Protein AF-A0A352PQF2-F1 (afdb_monomer_lite)

Sequence (39 aa):
MYTQFY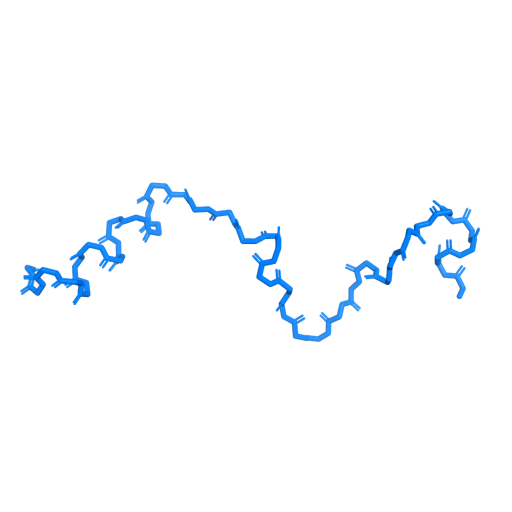QLRKPPFHVTPDPSFFFLSDSHKEALASIIYGI

Structure (mmCIF, N/CA/C/O backbone):
data_AF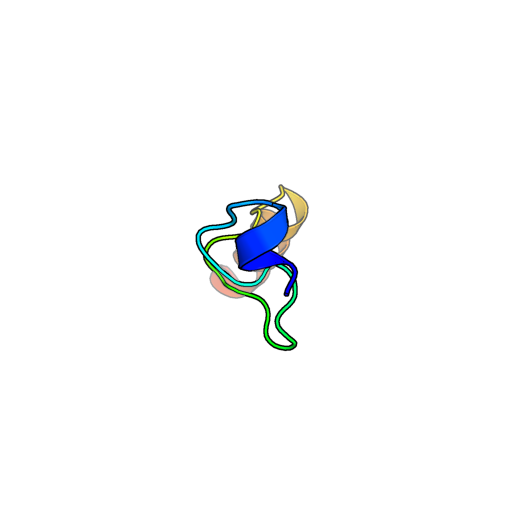-A0A352PQF2-F1
#
_entry.id   AF-A0A352PQF2-F1
#
loop_
_atom_site.group_PDB
_atom_site.id
_atom_site.type_symbol
_atom_site.label_atom_id
_atom_site.label_alt_id
_atom_site.label_comp_id
_atom_site.label_asym_id
_atom_site.label_entity_id
_atom_site.label_seq_id
_atom_site.pdbx_PDB_ins_code
_atom_site.Cartn_x
_atom_site.Cartn_y
_atom_site.Cartn_z
_atom_site.occupancy
_atom_site.B_iso_or_equiv
_atom_site.auth_seq_id
_atom_site.auth_comp_id
_atom_site.auth_asym_id
_atom_site.auth_atom_id
_atom_site.pdbx_PDB_model_num
ATOM 1 N N . MET A 1 1 ? -15.750 -2.635 16.934 1.00 74.25 1 MET A N 1
ATOM 2 C CA . MET A 1 1 ? -15.443 -1.445 17.760 1.00 74.25 1 MET A CA 1
ATOM 3 C C . MET A 1 1 ? -15.089 -0.228 16.902 1.00 74.25 1 MET A C 1
ATOM 5 O O . MET A 1 1 ? -15.887 0.694 16.855 1.00 74.25 1 MET A O 1
ATOM 9 N N . TYR A 1 2 ? -13.976 -0.226 16.154 1.00 83.31 2 TYR A N 1
ATOM 10 C CA . TYR A 1 2 ? -13.580 0.939 15.337 1.00 83.31 2 TYR A CA 1
ATOM 11 C C . TYR A 1 2 ? -14.506 1.245 14.156 1.00 83.31 2 TYR A C 1
ATOM 13 O O . TYR A 1 2 ? -14.757 2.408 13.858 1.00 83.31 2 TYR A O 1
ATOM 21 N N . THR A 1 3 ? -15.047 0.217 13.501 1.00 87.88 3 THR A N 1
ATOM 22 C CA . THR A 1 3 ? -15.938 0.389 12.344 1.00 87.88 3 THR A CA 1
ATOM 23 C C . THR A 1 3 ? -17.224 1.132 12.694 1.00 87.88 3 THR A C 1
ATOM 25 O O . THR A 1 3 ? -17.654 1.984 11.931 1.00 87.88 3 THR A O 1
ATOM 28 N N . GLN A 1 4 ? -17.804 0.870 13.867 1.00 88.75 4 GLN A N 1
ATOM 29 C CA . GLN A 1 4 ? -19.014 1.554 14.333 1.00 88.75 4 GLN A CA 1
ATOM 30 C C . GLN A 1 4 ? -18.723 2.979 14.819 1.00 88.75 4 GLN A C 1
ATOM 32 O O . GLN A 1 4 ? -19.472 3.889 14.485 1.00 88.75 4 GLN A O 1
ATOM 37 N N . PHE A 1 5 ? -17.629 3.184 15.562 1.00 92.88 5 PHE A N 1
ATOM 38 C CA . PHE A 1 5 ? -17.260 4.503 16.090 1.00 92.88 5 PHE A CA 1
ATOM 39 C C . PHE A 1 5 ? -16.895 5.502 14.979 1.00 92.88 5 PHE A C 1
ATOM 41 O O . PHE A 1 5 ? -17.321 6.650 15.020 1.00 92.88 5 PHE A O 1
ATOM 48 N N . TYR A 1 6 ? -16.157 5.052 13.959 1.00 92.06 6 TYR A N 1
ATOM 49 C CA . TYR A 1 6 ? -15.709 5.882 12.833 1.00 92.06 6 TYR A CA 1
ATOM 50 C C . TYR A 1 6 ? -16.551 5.713 11.559 1.00 92.06 6 TYR A C 1
ATOM 52 O O . TYR A 1 6 ? -16.173 6.223 10.508 1.00 92.06 6 TYR A O 1
ATOM 60 N N . GLN A 1 7 ? -17.660 4.969 11.624 1.00 92.50 7 GLN A N 1
ATOM 61 C CA . GLN A 1 7 ? -18.531 4.672 10.474 1.00 92.50 7 GLN A CA 1
ATOM 62 C C . GLN A 1 7 ? -17.774 4.099 9.255 1.00 92.50 7 GLN A C 1
ATOM 64 O O . GLN A 1 7 ? -18.109 4.356 8.097 1.00 92.50 7 GLN A O 1
ATOM 69 N N . LEU A 1 8 ? -16.732 3.304 9.506 1.00 89.06 8 LEU A N 1
ATOM 70 C CA . LEU A 1 8 ? -15.942 2.682 8.447 1.00 89.06 8 LEU A CA 1
ATOM 71 C C . LEU A 1 8 ? -16.718 1.519 7.833 1.00 89.06 8 LEU A C 1
ATOM 73 O O . LEU A 1 8 ? -17.231 0.652 8.540 1.00 89.06 8 LEU A O 1
ATOM 77 N N . ARG A 1 9 ? -16.721 1.453 6.500 1.00 88.44 9 ARG A N 1
ATOM 78 C CA . ARG A 1 9 ? -17.363 0.367 5.739 1.00 88.44 9 ARG A CA 1
ATOM 79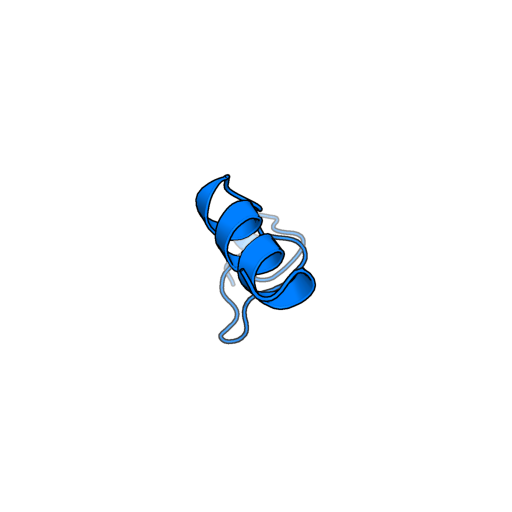 C C . ARG A 1 9 ? -16.678 -0.989 5.922 1.00 88.44 9 ARG A C 1
ATOM 81 O O . ARG A 1 9 ? -17.298 -2.017 5.679 1.00 88.44 9 ARG A O 1
ATOM 88 N N . LYS A 1 10 ? -15.401 -0.995 6.312 1.00 86.19 10 LYS A N 1
ATOM 89 C CA . LYS A 1 10 ? -14.607 -2.207 6.538 1.00 86.19 10 LYS A CA 1
ATOM 90 C C . LYS A 1 10 ? -13.553 -1.993 7.630 1.00 86.19 10 LYS A C 1
ATOM 92 O O . LYS A 1 10 ? -13.204 -0.842 7.904 1.00 86.19 10 LYS A O 1
ATOM 97 N N . PRO A 1 11 ? -13.058 -3.068 8.267 1.00 85.19 11 PRO A N 1
ATOM 98 C CA . PRO A 1 11 ? -11.984 -2.965 9.248 1.00 85.19 11 PRO A CA 1
ATOM 99 C C . PRO A 1 11 ? -10.719 -2.339 8.626 1.00 85.19 11 PRO A C 1
ATOM 101 O O . PRO A 1 11 ? -10.332 -2.739 7.528 1.00 85.19 11 PRO A O 1
ATOM 104 N N . PRO A 1 12 ? -10.085 -1.356 9.291 1.00 78.19 12 PRO A N 1
ATOM 105 C CA . PRO A 1 12 ? -8.983 -0.582 8.710 1.00 78.19 12 PRO A CA 1
ATOM 106 C 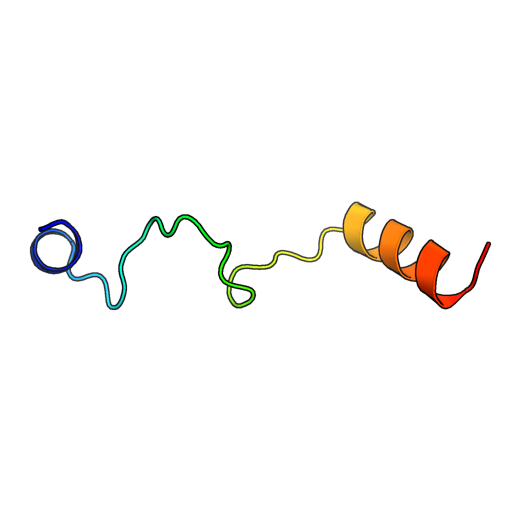C . PRO A 1 12 ? -7.624 -1.297 8.725 1.00 78.19 12 PRO A C 1
ATOM 108 O O . PRO A 1 12 ? -6.749 -0.938 7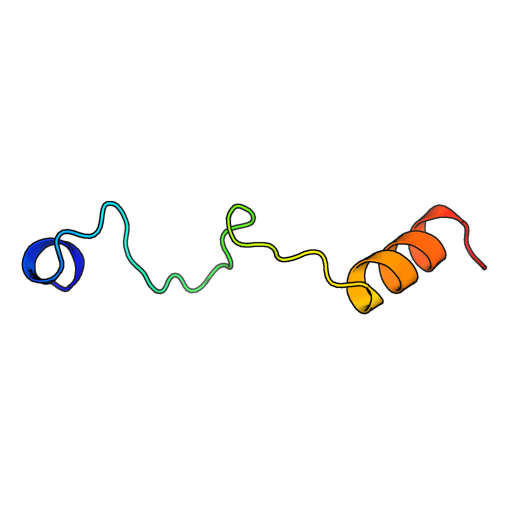.945 1.00 78.19 12 PRO A O 1
ATOM 111 N N . PHE A 1 13 ? -7.436 -2.305 9.582 1.00 77.50 13 PHE A N 1
ATOM 112 C CA . PHE A 1 13 ? -6.159 -3.001 9.750 1.00 77.50 13 PHE A CA 1
ATOM 113 C C . PHE A 1 13 ? -6.395 -4.510 9.747 1.00 77.50 13 PHE A C 1
ATOM 115 O O . PHE A 1 13 ? -6.755 -5.099 10.767 1.00 77.50 13 PHE A O 1
ATOM 122 N N . HIS A 1 14 ? -6.230 -5.131 8.583 1.00 80.50 14 HIS A N 1
ATOM 123 C CA . HIS A 1 14 ? -6.133 -6.582 8.473 1.00 80.50 14 HIS A CA 1
ATOM 124 C C . HIS A 1 14 ? -4.664 -6.999 8.418 1.00 80.50 14 HIS A C 1
ATOM 126 O O . HIS A 1 14 ? -3.811 -6.239 7.968 1.00 80.50 14 HIS A O 1
ATOM 132 N N . VAL A 1 15 ? -4.379 -8.218 8.879 1.00 85.00 15 VAL A N 1
ATOM 133 C CA . VAL A 1 15 ? -3.024 -8.792 8.842 1.00 85.00 15 VAL A CA 1
ATOM 134 C C . VAL A 1 15 ? -2.568 -9.013 7.398 1.00 85.00 15 VAL A C 1
ATOM 136 O O . VAL A 1 15 ? -1.399 -8.826 7.076 1.00 85.00 15 VAL A O 1
ATOM 139 N N . THR A 1 16 ? -3.498 -9.376 6.515 1.00 89.00 16 THR A N 1
ATOM 140 C CA . THR A 1 16 ? -3.239 -9.503 5.081 1.00 89.00 16 THR A CA 1
ATOM 141 C C . THR A 1 16 ? -3.487 -8.160 4.387 1.00 89.00 16 THR A C 1
ATOM 143 O O . THR A 1 16 ? -4.577 -7.600 4.554 1.00 89.00 16 THR A O 1
ATOM 146 N N . PRO A 1 17 ? -2.529 -7.644 3.595 1.00 83.94 17 PRO A N 1
ATOM 147 C CA . PRO A 1 17 ? -2.741 -6.459 2.770 1.00 83.94 17 PRO A CA 1
ATOM 148 C C . PRO A 1 17 ? -3.913 -6.663 1.806 1.00 83.94 17 PRO A C 1
ATOM 150 O O . PRO A 1 17 ? -4.002 -7.694 1.142 1.00 83.94 17 PRO A O 1
ATOM 153 N N . ASP A 1 18 ? -4.804 -5.679 1.712 1.00 87.00 18 ASP A N 1
ATOM 154 C CA . ASP A 1 18 ? -5.902 -5.690 0.742 1.00 87.00 18 ASP A CA 1
ATOM 155 C C . ASP A 1 18 ? -5.408 -5.072 -0.583 1.00 87.00 18 ASP A C 1
ATOM 157 O O . ASP A 1 18 ? -5.047 -3.888 -0.596 1.00 87.00 18 ASP A O 1
ATOM 161 N N . PRO A 1 19 ? -5.396 -5.832 -1.700 1.00 87.38 19 PRO A N 1
ATOM 162 C CA . PRO A 1 19 ? -4.923 -5.352 -3.000 1.00 87.38 19 PRO A CA 1
ATOM 163 C C . PRO A 1 19 ? -5.647 -4.100 -3.501 1.00 87.38 19 PRO A C 1
ATOM 165 O O . PRO A 1 19 ? -5.085 -3.339 -4.281 1.00 87.38 19 PRO A O 1
ATOM 168 N N . SER A 1 20 ? -6.871 -3.843 -3.028 1.00 87.75 20 SER A N 1
ATOM 169 C CA . SER A 1 20 ? -7.641 -2.640 -3.372 1.00 87.75 20 SER A CA 1
ATOM 170 C C . SER A 1 20 ? -6.957 -1.344 -2.922 1.00 87.75 20 SER A C 1
ATOM 172 O O . SER A 1 20 ? -7.300 -0.271 -3.411 1.00 87.75 20 SER A O 1
ATOM 174 N N . PHE A 1 21 ? -6.020 -1.427 -1.972 1.00 87.06 21 PHE A N 1
ATOM 175 C CA . PHE A 1 21 ? -5.206 -0.303 -1.504 1.00 87.06 21 PHE A CA 1
ATOM 176 C C . PHE A 1 21 ? -3.783 -0.321 -2.065 1.00 87.06 21 PHE A C 1
ATOM 178 O O . PHE A 1 21 ? -2.929 0.433 -1.597 1.00 87.06 21 PHE A O 1
ATOM 185 N N . PHE A 1 22 ? -3.497 -1.181 -3.043 1.00 89.50 22 PHE A N 1
ATOM 186 C CA . PHE A 1 22 ? -2.190 -1.209 -3.670 1.00 89.50 22 PHE A CA 1
ATOM 187 C C . PHE A 1 22 ? -1.932 0.101 -4.423 1.00 89.50 22 PHE A C 1
ATOM 189 O O . PHE A 1 22 ? -2.653 0.463 -5.352 1.00 89.50 22 PHE A O 1
ATOM 196 N N . PHE A 1 23 ? -0.878 0.807 -4.019 1.00 91.69 23 PHE A N 1
ATOM 197 C CA . PHE A 1 23 ? -0.411 2.011 -4.691 1.00 91.69 23 PHE A CA 1
ATOM 198 C C . PHE A 1 23 ? 0.774 1.673 -5.597 1.00 91.69 23 PHE A C 1
ATOM 200 O O . PHE A 1 23 ? 1.866 1.338 -5.131 1.00 91.69 23 PHE A O 1
ATOM 207 N N . LEU A 1 24 ? 0.562 1.770 -6.908 1.00 92.12 24 LEU A N 1
ATOM 208 C CA . LEU A 1 24 ? 1.583 1.493 -7.914 1.00 92.12 24 LEU A CA 1
ATOM 209 C C . LEU A 1 24 ? 2.497 2.720 -8.107 1.00 92.12 24 LEU A C 1
ATOM 211 O O . LEU A 1 24 ? 2.321 3.498 -9.048 1.00 92.12 24 LEU A O 1
ATOM 215 N N . SER A 1 25 ? 3.458 2.900 -7.196 1.00 95.38 25 SER A N 1
ATOM 216 C CA . SER A 1 25 ? 4.519 3.907 -7.320 1.00 95.38 25 SER A CA 1
ATOM 217 C C . SER A 1 25 ? 5.411 3.634 -8.530 1.00 95.38 25 SER A C 1
ATOM 219 O O . SER A 1 25 ? 5.438 2.526 -9.065 1.00 95.38 25 SER A O 1
ATOM 221 N N . ASP A 1 26 ? 6.199 4.627 -8.931 1.00 95.88 26 ASP A N 1
ATOM 222 C CA . ASP A 1 26 ? 7.121 4.460 -10.057 1.00 95.88 26 ASP A CA 1
ATOM 223 C C . ASP A 1 26 ? 8.165 3.370 -9.783 1.00 95.88 26 ASP A C 1
ATOM 225 O O . ASP A 1 26 ? 8.408 2.534 -10.644 1.00 95.88 26 ASP A O 1
ATOM 229 N N . SER A 1 27 ? 8.659 3.251 -8.546 1.00 94.56 27 SER A N 1
ATOM 230 C CA . SER A 1 27 ? 9.523 2.130 -8.151 1.00 94.56 27 SER A CA 1
ATOM 231 C C . SER A 1 27 ? 8.852 0.758 -8.300 1.00 94.56 27 SER A C 1
ATOM 233 O O . SER A 1 27 ? 9.503 -0.195 -8.724 1.00 94.56 27 SER A O 1
ATOM 235 N N . HIS A 1 28 ? 7.555 0.636 -7.986 1.00 94.56 28 HIS A N 1
ATOM 236 C CA . HIS A 1 28 ? 6.813 -0.609 -8.196 1.00 94.56 28 HIS A CA 1
ATOM 237 C C . HIS A 1 28 ? 6.648 -0.926 -9.687 1.00 94.56 28 HIS A C 1
ATOM 239 O O . HIS A 1 28 ? 6.701 -2.096 -10.062 1.00 94.56 28 HIS A O 1
ATOM 245 N N . LYS A 1 29 ? 6.469 0.092 -10.541 1.00 94.00 29 LYS A N 1
ATOM 246 C CA . LYS A 1 29 ? 6.383 -0.091 -11.999 1.00 94.00 29 LYS A CA 1
ATOM 247 C C . LYS A 1 29 ? 7.698 -0.588 -12.579 1.00 94.00 29 LYS A C 1
ATOM 249 O O . LYS A 1 29 ? 7.670 -1.550 -13.334 1.00 94.00 29 LYS A O 1
ATOM 254 N N . GLU A 1 30 ? 8.820 0.018 -12.195 1.00 94.38 30 GLU A N 1
ATOM 255 C CA . GLU A 1 30 ? 10.147 -0.406 -12.657 1.00 94.38 30 GLU A CA 1
ATOM 256 C C . GLU A 1 30 ? 10.453 -1.843 -12.220 1.00 94.38 30 GLU A C 1
ATOM 258 O O . GLU A 1 30 ? 10.824 -2.677 -13.040 1.00 94.38 30 GLU A O 1
ATOM 263 N N . ALA A 1 31 ? 10.192 -2.182 -10.952 1.00 94.50 31 ALA A N 1
ATOM 264 C CA . ALA A 1 31 ? 10.370 -3.547 -10.460 1.00 94.50 31 ALA A CA 1
ATOM 265 C C . ALA A 1 31 ? 9.497 -4.560 -11.224 1.00 94.50 31 ALA A C 1
ATOM 267 O O . ALA A 1 31 ? 9.963 -5.640 -11.588 1.00 94.50 31 ALA A O 1
ATOM 268 N N . LEU A 1 32 ? 8.237 -4.210 -11.502 1.00 93.94 32 LEU A N 1
ATOM 269 C CA . LEU A 1 32 ? 7.345 -5.049 -12.297 1.00 93.94 32 LEU A CA 1
ATOM 270 C C . LEU A 1 32 ? 7.831 -5.177 -13.749 1.00 93.94 32 LEU A C 1
ATOM 272 O O . LEU A 1 32 ? 7.759 -6.265 -14.315 1.00 93.94 32 LEU A O 1
ATOM 276 N N . ALA A 1 33 ? 8.353 -4.101 -14.341 1.00 93.75 33 ALA A N 1
ATOM 277 C CA . ALA A 1 33 ? 8.925 -4.113 -15.681 1.00 93.75 33 ALA A CA 1
ATOM 278 C C . ALA A 1 33 ? 10.151 -5.034 -15.761 1.00 93.75 33 ALA A C 1
ATOM 280 O O . ALA A 1 33 ? 10.219 -5.844 -16.681 1.00 93.75 33 ALA A O 1
ATOM 281 N N . SER A 1 34 ? 11.054 -5.010 -14.777 1.00 93.44 34 SER A N 1
ATOM 282 C CA . SER A 1 34 ? 12.172 -5.964 -14.703 1.00 93.44 34 SER A CA 1
ATOM 283 C C . SER A 1 34 ? 11.701 -7.418 -14.611 1.00 93.44 34 SER A C 1
ATOM 285 O O . SER A 1 34 ? 12.301 -8.290 -15.230 1.00 93.44 34 SER A O 1
ATOM 287 N N . IL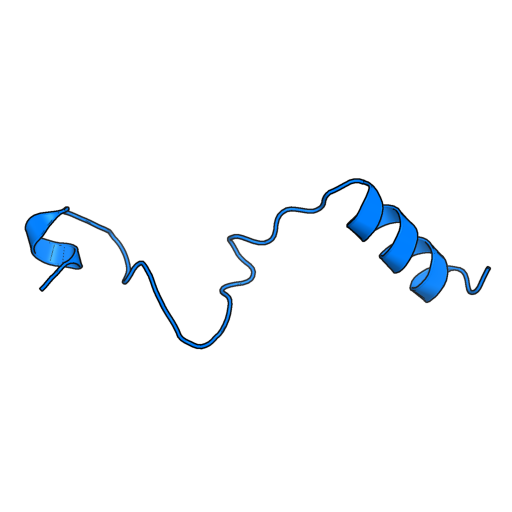E A 1 35 ? 10.598 -7.704 -13.907 1.00 92.62 35 ILE A N 1
ATOM 288 C CA . ILE A 1 35 ? 10.028 -9.064 -13.848 1.00 92.62 35 ILE A CA 1
ATOM 289 C C . ILE A 1 35 ? 9.424 -9.478 -15.198 1.00 92.62 35 ILE A C 1
ATOM 291 O O . ILE A 1 35 ? 9.614 -10.611 -15.633 1.00 92.62 35 ILE A O 1
ATOM 295 N N . ILE A 1 36 ? 8.679 -8.582 -15.853 1.00 92.94 36 ILE A N 1
ATOM 296 C CA . ILE A 1 36 ? 7.978 -8.877 -17.113 1.00 92.94 36 ILE A CA 1
ATOM 297 C C . ILE A 1 36 ? 8.958 -8.994 -18.285 1.00 92.94 36 ILE A C 1
ATOM 299 O O . ILE A 1 36 ? 8.814 -9.887 -19.118 1.00 92.94 36 ILE A O 1
ATOM 303 N N . TYR A 1 37 ? 9.927 -8.083 -18.365 1.00 91.94 37 TYR A N 1
ATOM 304 C CA . TYR A 1 37 ? 10.833 -7.953 -19.505 1.00 91.94 37 TYR A CA 1
ATOM 305 C C . TYR A 1 37 ? 12.207 -8.591 -19.269 1.00 91.94 37 TYR A C 1
ATOM 307 O O . TYR A 1 37 ? 12.942 -8.780 -20.234 1.00 91.94 37 TYR A O 1
ATOM 315 N N . GLY A 1 38 ? 12.548 -8.962 -18.029 1.00 80.19 38 GLY A N 1
ATOM 316 C CA . GLY A 1 38 ? 13.780 -9.692 -17.707 1.00 80.19 38 GLY A CA 1
ATOM 317 C C . GLY A 1 38 ? 15.073 -8.915 -17.972 1.00 80.19 38 GLY A C 1
ATOM 318 O O . GLY A 1 38 ? 16.103 -9.542 -18.217 1.00 80.19 38 GLY A O 1
ATOM 319 N N . ILE A 1 39 ? 15.000 -7.581 -17.977 1.00 62.12 39 ILE A N 1
ATOM 320 C CA . ILE A 1 39 ? 16.143 -6.664 -18.122 1.00 62.12 39 ILE A CA 1
ATOM 321 C C . ILE A 1 39 ? 16.850 -6.407 -16.795 1.00 62.12 39 ILE A C 1
ATOM 323 O O . ILE A 1 39 ? 16.146 -6.223 -15.772 1.00 62.12 39 ILE A O 1
#

pLDDT: mean 88.24, std 6.83, range [62.12, 95.88]

Radius of gyration: 16.1 Å; chains: 1; bounding box: 35×16×37 Å

Secondary structure (DSSP, 8-state):
-HHHHTT-SS-S--SSPPGGG----HHHHHHHHHHHH--

Foldseek 3Di:
DCCVVVVNPDDPDDPDDDCVPDDCDPVNVVVVCCVVVVD